Protein AF-A0AAP0IVG5-F1 (afdb_monomer)

Mean predicted aligned error: 14.86 Å

Organism: NCBI:txid152371

Solvent-accessible surface area (backbone atoms only — not comparable to full-atom values): 9331 Å² total; per-residue (Å²): 125,84,90,69,84,85,56,99,84,43,88,57,53,88,78,46,46,87,90,37,53,63,50,48,46,41,27,39,71,68,64,40,83,86,72,80,78,89,61,96,57,52,65,64,50,49,55,50,44,35,53,46,28,54,27,36,71,77,31,78,83,46,28,57,60,45,54,51,51,53,51,54,47,52,54,51,55,51,52,51,51,50,51,53,52,52,51,53,51,52,51,50,52,49,52,51,52,53,52,52,52,53,52,55,60,62,63,71,76,69,80,90,82,8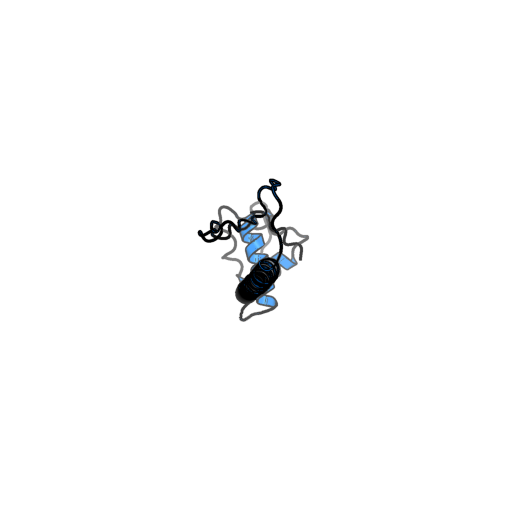3,87,82,93,80,86,84,89,76,84,79,79,73,80,74,88,76,66,87,72,75,83,76,75,75,95,74,80,83,81,88,125

InterPro domains:
  IPR004883 Lateral organ boundaries, LOB [PF03195] (1-86)
  IPR004883 Lateral organ boundaries, LOB [PS50891] (1-89)

Structure (mmCIF, N/CA/C/O backbone):
data_AF-A0AAP0IVG5-F1
#
_entry.id   AF-A0AAP0IVG5-F1
#
loop_
_atom_site.group_PDB
_atom_site.id
_atom_site.type_symbol
_atom_site.label_atom_id
_atom_site.label_alt_id
_atom_site.label_comp_id
_atom_site.label_asym_id
_atom_site.label_entity_id
_atom_site.label_seq_id
_atom_site.pdbx_PDB_ins_code
_atom_site.Cartn_x
_atom_site.Cartn_y
_atom_site.Cartn_z
_atom_site.occupancy
_atom_site.B_iso_or_equiv
_atom_site.auth_seq_id
_atom_site.auth_comp_id
_atom_site.auth_asym_id
_atom_site.auth_atom_id
_atom_site.pdbx_PDB_model_num
ATOM 1 N N . MET A 1 1 ? 10.876 -4.853 -22.517 1.00 62.94 1 MET A N 1
ATOM 2 C CA . MET A 1 1 ? 12.312 -4.906 -22.175 1.00 62.94 1 MET A CA 1
ATOM 3 C C . MET A 1 1 ? 13.074 -4.055 -23.176 1.00 62.94 1 MET A C 1
ATOM 5 O O . MET A 1 1 ? 12.873 -4.232 -24.377 1.00 62.94 1 MET A O 1
ATOM 9 N N . LEU A 1 2 ? 13.878 -3.104 -22.697 1.00 70.00 2 LEU A N 1
ATOM 10 C CA . LEU A 1 2 ? 14.688 -2.245 -23.561 1.00 70.00 2 LEU A CA 1
ATOM 11 C C . LEU A 1 2 ? 15.778 -3.084 -24.238 1.00 70.00 2 LEU A C 1
ATOM 13 O O . LEU A 1 2 ? 16.515 -3.794 -23.568 1.00 70.00 2 LEU A O 1
ATOM 17 N N . ARG A 1 3 ? 15.888 -2.994 -25.568 1.00 74.12 3 ARG A N 1
ATOM 18 C CA . ARG A 1 3 ? 16.942 -3.674 -26.347 1.00 74.12 3 ARG A CA 1
ATOM 19 C C . ARG A 1 3 ? 18.222 -2.836 -26.496 1.00 74.12 3 ARG A C 1
ATOM 21 O O . ARG A 1 3 ? 19.097 -3.199 -27.275 1.00 74.12 3 ARG A O 1
ATOM 28 N N . ARG A 1 4 ? 18.324 -1.700 -25.795 1.00 79.38 4 ARG A N 1
ATOM 29 C CA . ARG A 1 4 ? 19.508 -0.826 -25.824 1.00 79.38 4 ARG A CA 1
ATOM 30 C C . ARG A 1 4 ? 20.553 -1.308 -24.822 1.00 79.38 4 ARG A C 1
ATOM 32 O O . ARG A 1 4 ? 20.195 -1.787 -23.749 1.00 79.38 4 ARG A O 1
ATOM 39 N N . ARG A 1 5 ? 21.831 -1.153 -25.166 1.00 80.38 5 ARG A N 1
ATOM 40 C CA . ARG A 1 5 ? 22.937 -1.434 -24.245 1.00 80.38 5 ARG A CA 1
ATOM 41 C C . ARG A 1 5 ? 22.948 -0.389 -23.120 1.00 80.38 5 ARG A C 1
ATOM 43 O O . ARG A 1 5 ? 22.669 0.783 -23.370 1.00 80.38 5 ARG A O 1
ATOM 50 N N . CYS A 1 6 ? 23.229 -0.837 -21.900 1.00 82.25 6 CYS A N 1
ATOM 51 C CA . CYS A 1 6 ? 23.493 0.024 -20.752 1.00 82.25 6 CYS A CA 1
ATOM 52 C C . CYS A 1 6 ? 24.942 0.529 -20.859 1.00 82.25 6 CYS A C 1
ATOM 54 O O . CYS A 1 6 ? 25.849 -0.297 -20.957 1.00 82.25 6 CYS A O 1
ATOM 56 N N . ASN A 1 7 ? 25.140 1.846 -20.913 1.00 85.00 7 ASN A N 1
ATOM 57 C CA . ASN A 1 7 ? 26.462 2.482 -20.850 1.00 85.00 7 ASN A CA 1
ATOM 58 C C . ASN A 1 7 ? 26.690 3.021 -19.428 1.00 85.00 7 ASN A C 1
ATOM 60 O O . ASN A 1 7 ? 25.734 3.091 -18.655 1.00 85.00 7 ASN A O 1
ATOM 64 N N . ASP A 1 8 ? 27.910 3.460 -19.118 1.00 82.75 8 ASP A N 1
ATOM 65 C CA . ASP A 1 8 ? 28.279 3.950 -17.779 1.00 82.75 8 ASP A CA 1
ATOM 66 C C . ASP A 1 8 ? 27.392 5.119 -17.288 1.00 82.75 8 ASP A C 1
ATOM 68 O O . ASP A 1 8 ? 27.124 5.228 -16.096 1.00 82.75 8 ASP A O 1
ATOM 72 N N . ASP A 1 9 ? 26.819 5.911 -18.204 1.00 83.50 9 ASP A N 1
ATOM 73 C CA . ASP A 1 9 ? 25.909 7.034 -17.903 1.00 83.50 9 ASP A CA 1
ATOM 74 C C . ASP A 1 9 ? 24.414 6.643 -17.832 1.00 83.50 9 ASP A C 1
ATOM 76 O O . ASP A 1 9 ? 23.514 7.471 -18.018 1.00 83.50 9 ASP A O 1
ATOM 80 N N . CYS A 1 10 ? 24.089 5.362 -17.640 1.00 84.12 10 CYS A N 1
ATOM 81 C CA . CYS A 1 10 ? 22.697 4.919 -17.614 1.00 84.12 10 CYS A CA 1
ATOM 82 C C . CYS A 1 10 ? 21.954 5.408 -16.362 1.00 84.12 10 CYS A C 1
ATOM 84 O O . CYS A 1 10 ? 22.125 4.878 -15.268 1.00 84.12 10 CYS A O 1
ATOM 86 N N . LEU A 1 11 ? 21.015 6.336 -16.558 1.00 82.00 11 LEU A N 1
ATOM 87 C CA . LEU A 1 11 ? 20.201 6.933 -15.490 1.00 82.00 11 LEU A CA 1
ATOM 88 C C . LEU A 1 11 ? 19.323 5.934 -14.713 1.00 82.00 11 LEU A C 1
ATOM 90 O O . LEU A 1 11 ? 18.875 6.248 -13.617 1.00 82.00 11 LEU A O 1
ATOM 94 N N . LEU A 1 12 ? 19.059 4.754 -15.281 1.00 81.38 12 LEU A N 1
ATOM 95 C CA . LEU A 1 12 ? 18.237 3.709 -14.660 1.00 81.38 12 LEU A CA 1
ATOM 96 C C . LEU A 1 12 ? 19.062 2.668 -13.894 1.00 81.38 12 LEU A C 1
ATOM 98 O O . LEU A 1 12 ? 18.502 1.967 -13.057 1.00 81.38 12 LEU A O 1
ATOM 102 N N . ALA A 1 13 ? 20.361 2.540 -14.187 1.00 85.31 13 ALA A N 1
ATOM 103 C CA . ALA A 1 13 ? 21.199 1.472 -13.641 1.00 85.31 13 ALA A CA 1
ATOM 104 C C . ALA A 1 13 ? 21.296 1.476 -12.103 1.00 85.31 13 ALA A C 1
ATOM 106 O O . ALA A 1 13 ? 21.242 0.390 -11.531 1.00 85.31 13 ALA A O 1
ATOM 107 N N . PRO A 1 14 ? 21.361 2.636 -11.416 1.00 87.62 14 PRO A N 1
ATOM 108 C CA . PRO A 1 14 ? 21.384 2.656 -9.953 1.00 87.62 14 PRO A CA 1
ATOM 109 C C . PRO A 1 14 ? 20.094 2.152 -9.288 1.00 87.62 14 PRO A C 1
ATOM 111 O O . PRO A 1 14 ? 20.145 1.722 -8.144 1.00 87.62 14 PRO A O 1
ATOM 114 N N . TYR A 1 15 ? 18.951 2.206 -9.983 1.00 86.56 15 TYR A N 1
ATOM 115 C CA . TYR A 1 15 ? 17.628 1.928 -9.400 1.00 86.56 15 TYR A CA 1
ATOM 116 C C . TYR A 1 15 ? 17.026 0.585 -9.834 1.00 86.56 15 TYR A C 1
ATOM 118 O O . TYR A 1 15 ? 16.024 0.149 -9.279 1.00 86.56 15 TYR A O 1
ATOM 126 N N . PHE A 1 16 ? 17.612 -0.065 -10.842 1.00 86.94 16 PHE A N 1
ATOM 127 C CA . PHE A 1 16 ? 17.193 -1.378 -11.334 1.00 86.94 16 PHE A CA 1
ATOM 128 C C . PHE A 1 16 ? 18.414 -2.293 -11.456 1.00 86.94 16 PHE A C 1
ATOM 130 O O . PHE A 1 16 ? 18.933 -2.483 -12.565 1.00 86.94 16 PHE A O 1
ATOM 137 N N . PRO A 1 17 ? 18.903 -2.833 -10.328 1.00 85.94 1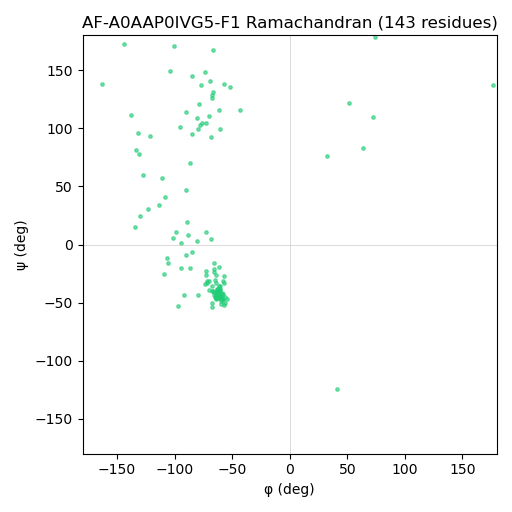7 PRO A N 1
ATOM 138 C CA . PRO A 1 17 ? 20.027 -3.756 -10.332 1.00 85.94 17 PRO A CA 1
ATOM 139 C C . PRO A 1 17 ? 19.654 -5.080 -11.023 1.00 85.94 17 PRO A C 1
ATOM 141 O O . PRO A 1 17 ? 18.485 -5.360 -11.311 1.00 85.94 17 PRO A O 1
ATOM 144 N N . LEU A 1 18 ? 20.655 -5.909 -11.328 1.00 83.50 18 LEU A N 1
ATOM 145 C CA . LEU A 1 18 ? 20.460 -7.161 -12.076 1.00 83.50 18 LEU A CA 1
ATOM 146 C C . LEU A 1 18 ? 19.630 -8.196 -11.301 1.00 83.50 18 LEU A C 1
ATOM 148 O O . LEU A 1 18 ? 19.035 -9.088 -11.901 1.00 83.50 18 LEU A O 1
ATOM 152 N N . GLU A 1 19 ? 19.565 -8.061 -9.985 1.00 87.00 19 GLU A N 1
ATOM 153 C CA . GLU A 1 19 ? 18.749 -8.869 -9.086 1.00 87.00 19 GLU A CA 1
ATOM 154 C C . GLU A 1 19 ? 17.252 -8.523 -9.209 1.00 87.00 19 GLU A C 1
ATOM 156 O O . GLU A 1 19 ? 16.396 -9.361 -8.941 1.00 87.00 19 GLU A O 1
ATOM 161 N N . GLU A 1 20 ? 16.922 -7.320 -9.694 1.00 83.88 20 GLU A N 1
ATOM 162 C CA . GLU A 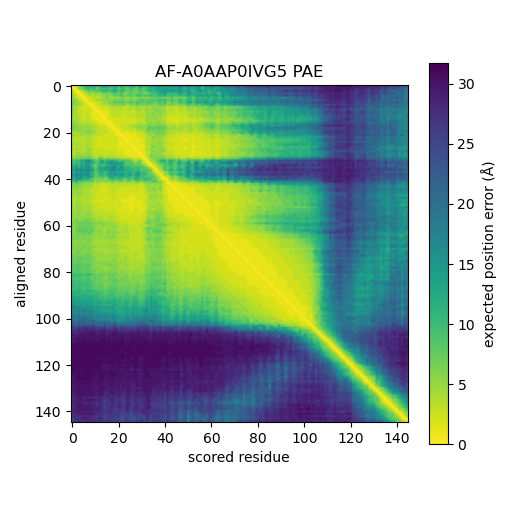1 20 ? 15.559 -6.779 -9.773 1.00 83.88 20 GLU A CA 1
ATOM 163 C C . GLU A 1 20 ? 15.055 -6.589 -11.216 1.00 83.88 20 GLU A C 1
ATOM 165 O O . GLU A 1 20 ? 14.270 -5.689 -11.537 1.00 83.88 20 GLU A O 1
ATOM 170 N N . VAL A 1 21 ? 15.470 -7.472 -12.127 1.00 86.88 21 VAL A N 1
ATOM 171 C CA . VAL A 1 21 ? 15.066 -7.421 -13.547 1.00 86.88 21 VAL A CA 1
ATOM 172 C C . VAL A 1 21 ? 13.541 -7.460 -13.713 1.00 86.88 21 VAL A C 1
ATOM 174 O O . VAL A 1 21 ? 12.993 -6.827 -14.624 1.00 86.88 21 VAL A O 1
ATOM 177 N N . GLU A 1 22 ? 12.838 -8.170 -12.828 1.00 89.31 22 GLU A N 1
ATOM 178 C CA . GLU A 1 22 ? 11.375 -8.228 -12.829 1.00 89.31 22 GLU A CA 1
ATOM 179 C C . GLU A 1 22 ? 10.739 -6.874 -12.500 1.00 89.31 22 GLU A C 1
ATOM 181 O O . GLU A 1 22 ? 9.817 -6.456 -13.205 1.00 89.31 22 GLU A O 1
ATOM 186 N N . SER A 1 23 ? 11.261 -6.151 -11.501 1.00 88.56 23 SER A N 1
ATOM 187 C CA . SER A 1 23 ? 10.810 -4.799 -11.139 1.00 88.56 23 SER A CA 1
ATOM 188 C C . SER A 1 23 ? 10.864 -3.876 -12.359 1.00 88.56 23 SER A C 1
ATOM 190 O O . SER A 1 23 ? 9.873 -3.224 -12.699 1.00 88.56 23 SER A O 1
ATOM 192 N N . PHE A 1 24 ? 11.978 -3.906 -13.099 1.00 88.69 24 PHE A N 1
ATOM 193 C CA . PHE A 1 24 ? 12.130 -3.125 -14.325 1.00 88.69 24 PHE A CA 1
ATOM 194 C C . PHE A 1 24 ? 11.137 -3.541 -15.418 1.00 88.69 24 PHE A C 1
ATOM 196 O O . PHE A 1 24 ? 10.524 -2.692 -16.072 1.00 88.69 24 PHE A O 1
ATOM 203 N N . ALA A 1 25 ? 10.960 -4.845 -15.642 1.00 89.38 25 ALA A N 1
ATOM 204 C CA . ALA A 1 25 ? 10.046 -5.351 -16.663 1.00 89.38 25 ALA A CA 1
ATOM 205 C C . ALA A 1 25 ? 8.591 -4.938 -16.390 1.00 89.38 25 ALA A C 1
ATOM 207 O O . ALA A 1 25 ? 7.872 -4.559 -17.320 1.00 89.38 25 ALA A O 1
ATOM 208 N N . ILE A 1 26 ? 8.182 -4.982 -15.122 1.00 89.88 26 ILE A N 1
ATOM 209 C CA . ILE A 1 26 ? 6.848 -4.610 -14.652 1.00 89.88 26 ILE A CA 1
ATOM 210 C C . ILE A 1 26 ? 6.619 -3.103 -14.817 1.00 89.88 26 ILE A C 1
ATOM 212 O O . ILE A 1 26 ? 5.645 -2.707 -15.463 1.00 89.88 26 ILE A O 1
ATOM 216 N N . VAL A 1 27 ? 7.546 -2.266 -14.341 1.00 90.25 27 VAL A N 1
ATOM 217 C CA . VAL A 1 27 ? 7.470 -0.804 -14.506 1.00 90.25 27 VAL A CA 1
ATOM 218 C C . VAL A 1 27 ? 7.433 -0.426 -15.983 1.00 90.25 27 VAL A C 1
ATOM 220 O O . VAL A 1 27 ? 6.553 0.316 -16.413 1.00 90.25 27 VAL A O 1
ATOM 223 N N . HIS A 1 28 ? 8.312 -1.006 -16.801 1.00 88.88 28 HIS A N 1
ATOM 224 C CA . HIS A 1 28 ? 8.334 -0.758 -18.240 1.00 88.88 28 HIS A CA 1
ATOM 225 C C . HIS A 1 28 ? 7.024 -1.173 -18.925 1.00 88.88 28 HIS A C 1
ATOM 227 O O . HIS A 1 28 ? 6.612 -0.542 -19.898 1.00 88.88 28 HIS A O 1
ATOM 233 N N . LYS A 1 29 ? 6.379 -2.258 -18.483 1.00 88.00 29 LYS A N 1
ATOM 234 C CA . LYS A 1 29 ? 5.104 -2.717 -19.053 1.00 88.00 29 LYS A CA 1
ATOM 235 C C . LYS A 1 29 ? 3.961 -1.745 -18.752 1.00 88.00 29 LYS A C 1
ATOM 237 O O . LYS A 1 29 ? 3.089 -1.580 -19.598 1.00 88.00 29 LYS A O 1
ATOM 242 N N . VAL A 1 30 ? 3.965 -1.132 -17.571 1.00 88.50 30 VAL A N 1
ATOM 243 C CA . VAL A 1 30 ? 2.871 -0.282 -17.082 1.00 88.50 30 VAL A CA 1
ATOM 244 C C . VAL A 1 30 ? 3.061 1.196 -17.440 1.00 88.50 30 VAL A C 1
ATOM 246 O O . VAL A 1 30 ? 2.103 1.835 -17.868 1.00 88.50 30 VAL A O 1
ATOM 249 N N . TYR A 1 31 ? 4.273 1.733 -17.283 1.00 85.56 31 TYR A N 1
ATOM 250 C CA . TYR A 1 31 ? 4.584 3.160 -17.462 1.00 85.56 31 TYR A CA 1
ATOM 251 C C . TYR A 1 31 ? 5.355 3.466 -18.753 1.00 85.56 31 TYR A C 1
ATOM 253 O O . TYR A 1 31 ? 5.423 4.618 -19.177 1.00 85.56 31 TYR A O 1
ATOM 261 N N . GLY A 1 32 ? 5.938 2.453 -19.400 1.00 81.06 32 GLY A N 1
ATOM 262 C CA . GLY A 1 32 ? 6.862 2.655 -20.516 1.00 81.06 32 GLY A CA 1
ATOM 263 C C . GLY A 1 32 ? 8.242 3.158 -20.070 1.00 81.06 32 GLY A C 1
ATOM 264 O O . GLY A 1 32 ? 8.514 3.344 -18.889 1.00 81.06 32 GLY A O 1
ATOM 265 N N . ALA A 1 33 ? 9.154 3.341 -21.030 1.00 66.81 33 ALA A N 1
ATOM 266 C CA . ALA A 1 33 ? 10.555 3.677 -20.750 1.00 66.81 33 ALA A CA 1
ATOM 267 C C . ALA A 1 33 ? 10.839 5.183 -20.581 1.00 66.81 33 ALA A C 1
ATOM 269 O O . ALA A 1 33 ? 11.874 5.536 -20.021 1.00 66.81 33 ALA A O 1
ATOM 270 N N . SER A 1 34 ? 9.964 6.061 -21.085 1.00 62.34 34 SER A N 1
ATOM 271 C CA . SER A 1 34 ? 10.219 7.511 -21.162 1.00 62.34 34 SER A CA 1
ATOM 272 C C . SER A 1 34 ? 9.757 8.305 -19.936 1.00 62.34 34 SER A C 1
ATOM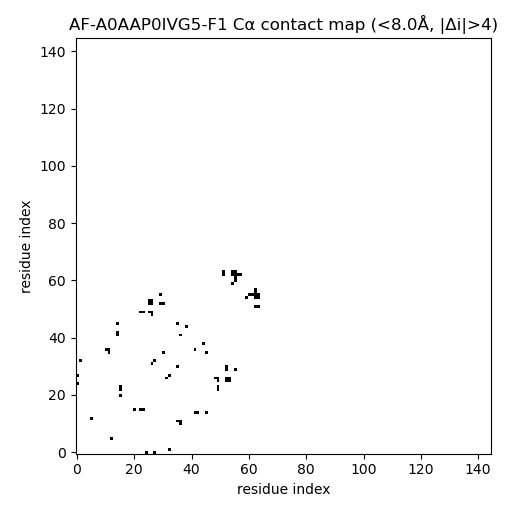 274 O O . SER A 1 34 ? 10.113 9.470 -19.823 1.00 62.34 34 SER A O 1
ATOM 276 N N . ASN A 1 35 ? 9.014 7.690 -19.011 1.00 62.56 35 ASN A N 1
ATOM 277 C CA . ASN A 1 35 ? 8.429 8.384 -17.854 1.00 62.56 35 ASN A CA 1
ATOM 278 C C . ASN A 1 35 ? 9.206 8.177 -16.541 1.00 62.56 35 ASN A C 1
ATOM 280 O O . ASN A 1 35 ? 8.740 8.600 -15.494 1.00 62.56 35 ASN A O 1
ATOM 284 N N . VAL A 1 36 ? 10.363 7.507 -16.567 1.00 62.19 36 VAL A N 1
ATOM 285 C CA . VAL A 1 36 ? 11.024 6.994 -15.347 1.00 62.19 36 VAL A CA 1
ATOM 286 C C . VAL A 1 36 ? 12.087 7.961 -14.767 1.00 62.19 36 VAL A C 1
ATOM 288 O O . VAL A 1 36 ? 12.760 7.598 -13.814 1.00 62.19 36 VAL A O 1
ATOM 291 N N . VAL A 1 37 ? 12.338 9.160 -15.335 1.00 61.25 37 VAL A N 1
ATOM 292 C CA . VAL A 1 37 ? 13.689 9.782 -15.204 1.00 61.25 37 VAL A CA 1
ATOM 293 C C . VAL A 1 37 ? 13.783 11.281 -14.826 1.00 61.25 37 VAL A C 1
ATOM 295 O O . VAL A 1 37 ? 14.869 11.851 -14.903 1.00 61.25 37 VAL A O 1
ATOM 298 N N . GLU A 1 38 ? 12.734 11.942 -14.333 1.00 59.78 38 GLU A N 1
ATOM 299 C CA . GLU A 1 38 ? 12.786 13.401 -14.043 1.00 59.78 38 GLU A CA 1
ATOM 300 C C . GLU A 1 38 ? 12.439 13.782 -12.584 1.00 59.78 38 GLU A C 1
ATOM 302 O O . GLU A 1 38 ? 11.938 14.872 -12.337 1.00 59.78 38 GLU A O 1
ATOM 307 N N . GLU A 1 39 ? 12.723 12.930 -11.591 1.00 63.88 39 GLU A N 1
ATOM 308 C CA . GLU A 1 39 ? 12.469 13.259 -10.171 1.00 63.88 39 GLU A CA 1
ATOM 309 C C . GLU A 1 39 ? 13.764 13.620 -9.416 1.00 63.88 39 GLU A C 1
ATOM 311 O O . GLU A 1 39 ? 14.836 13.094 -9.725 1.00 63.88 39 GLU A O 1
ATOM 316 N N . ARG A 1 40 ? 13.678 14.500 -8.406 1.00 67.19 40 ARG A N 1
ATOM 317 C CA . ARG A 1 40 ? 14.779 14.765 -7.452 1.00 67.19 40 ARG A CA 1
ATOM 318 C C . ARG A 1 40 ? 14.977 13.613 -6.458 1.00 67.19 40 ARG A C 1
ATOM 320 O O . ARG A 1 40 ? 16.098 13.392 -6.013 1.00 67.19 40 ARG A O 1
ATOM 327 N N . GLU A 1 41 ? 13.921 12.845 -6.198 1.00 69.62 41 GLU A N 1
ATOM 328 C CA . GLU A 1 41 ? 13.875 11.702 -5.274 1.00 69.62 41 GLU A CA 1
ATOM 329 C C . GLU A 1 41 ? 13.706 10.394 -6.058 1.00 69.62 41 GLU A C 1
ATOM 331 O O . GLU A 1 41 ? 12.746 9.642 -5.908 1.00 69.62 41 GLU A O 1
ATOM 336 N N . ARG A 1 42 ? 14.645 10.142 -6.977 1.00 81.12 42 ARG A N 1
ATOM 337 C CA . ARG A 1 42 ? 14.546 9.037 -7.947 1.00 81.12 42 ARG A CA 1
ATOM 338 C C . ARG A 1 42 ? 14.407 7.658 -7.304 1.00 81.12 42 ARG A C 1
ATOM 340 O O . ARG A 1 42 ? 13.780 6.792 -7.900 1.00 81.12 42 ARG A O 1
ATOM 347 N N . GLU A 1 43 ? 14.987 7.444 -6.125 1.00 84.31 43 GLU A N 1
ATOM 348 C CA . GLU A 1 43 ? 14.923 6.148 -5.447 1.00 84.31 43 GLU A CA 1
ATOM 349 C C . GLU A 1 43 ? 13.498 5.825 -4.980 1.00 84.31 43 GLU A C 1
ATOM 351 O O . GLU A 1 43 ? 12.940 4.796 -5.364 1.00 84.31 43 GLU A O 1
ATOM 356 N N . ASP A 1 44 ? 12.876 6.727 -4.223 1.00 85.19 44 ASP A N 1
ATOM 357 C CA . ASP A 1 44 ? 11.528 6.512 -3.690 1.00 85.19 44 ASP A CA 1
ATOM 358 C C . ASP A 1 44 ? 10.460 6.590 -4.782 1.00 85.19 44 ASP A C 1
ATOM 360 O O . ASP A 1 44 ? 9.482 5.835 -4.758 1.00 85.19 44 ASP A O 1
ATOM 364 N N . ALA A 1 45 ? 10.694 7.410 -5.812 1.00 87.44 45 ALA A N 1
ATOM 365 C CA . ALA A 1 45 ? 9.883 7.405 -7.021 1.00 87.44 45 ALA A CA 1
ATOM 366 C C . ALA A 1 45 ? 9.911 6.027 -7.702 1.00 87.44 45 ALA A C 1
ATOM 368 O O . ALA A 1 45 ? 8.855 5.469 -8.002 1.00 87.44 45 ALA A O 1
ATOM 369 N N . VAL A 1 46 ? 11.092 5.424 -7.895 1.00 87.62 46 VAL A N 1
ATOM 370 C CA . VAL A 1 46 ? 11.198 4.088 -8.502 1.00 87.62 46 VAL A CA 1
ATOM 371 C C . VAL A 1 46 ? 10.525 3.027 -7.631 1.00 87.62 46 VAL A C 1
ATOM 373 O O . VAL A 1 46 ? 9.751 2.230 -8.166 1.00 87.62 46 VAL A O 1
ATOM 376 N N . LYS A 1 47 ? 10.730 3.037 -6.307 1.00 89.19 47 LYS A N 1
ATOM 377 C CA . LYS A 1 47 ? 10.040 2.114 -5.384 1.00 89.19 47 LYS A CA 1
ATOM 378 C C . LYS A 1 47 ? 8.516 2.229 -5.510 1.00 89.19 47 LYS A C 1
ATOM 380 O O . LYS A 1 47 ? 7.828 1.215 -5.655 1.00 89.19 47 LYS A O 1
ATOM 385 N N . SER A 1 48 ? 7.997 3.455 -5.548 1.00 91.00 48 SER A N 1
ATOM 386 C CA . SER A 1 48 ? 6.565 3.734 -5.713 1.00 91.00 48 SER A CA 1
ATOM 387 C C . SER A 1 48 ? 6.040 3.248 -7.067 1.00 91.00 48 SER A C 1
ATOM 389 O O . SER A 1 48 ? 5.028 2.549 -7.130 1.00 91.00 48 SER A O 1
ATOM 391 N N . MET A 1 49 ? 6.767 3.512 -8.157 1.00 90.50 49 MET A N 1
ATOM 392 C CA . MET A 1 49 ? 6.411 3.027 -9.495 1.00 90.50 49 MET A CA 1
ATOM 393 C C . MET A 1 49 ? 6.380 1.497 -9.565 1.00 90.50 49 MET A C 1
ATOM 395 O O . MET A 1 49 ? 5.499 0.927 -10.213 1.00 90.50 49 MET A O 1
ATOM 399 N N . VAL A 1 50 ? 7.321 0.812 -8.909 1.00 91.38 50 VAL A N 1
ATOM 400 C CA . VAL A 1 50 ? 7.340 -0.656 -8.832 1.00 91.38 50 VAL A CA 1
ATOM 401 C C . VAL A 1 50 ? 6.116 -1.166 -8.073 1.00 91.38 50 VAL A C 1
ATOM 403 O O . VAL A 1 50 ? 5.431 -2.070 -8.564 1.00 91.38 50 VAL A O 1
ATOM 406 N N . TYR A 1 51 ? 5.807 -0.577 -6.915 1.00 93.12 51 TYR A N 1
ATOM 407 C CA . TYR A 1 51 ? 4.625 -0.925 -6.125 1.00 93.12 51 TYR A CA 1
ATOM 408 C C . TYR A 1 51 ? 3.332 -0.765 -6.938 1.00 93.12 51 TYR A C 1
ATOM 410 O O . TYR A 1 51 ? 2.546 -1.713 -7.064 1.00 93.12 51 TYR A O 1
ATOM 418 N N . GLU A 1 52 ? 3.133 0.397 -7.561 1.00 92.50 52 GLU A N 1
ATOM 419 C CA . GLU A 1 52 ? 1.936 0.689 -8.349 1.00 92.50 52 GLU A CA 1
ATOM 420 C C . GLU A 1 52 ? 1.829 -0.191 -9.601 1.00 92.50 52 GLU A C 1
ATOM 422 O O . GLU A 1 52 ? 0.747 -0.700 -9.915 1.00 92.50 52 GLU A O 1
ATOM 427 N N . ALA A 1 53 ? 2.943 -0.433 -10.302 1.00 92.75 53 ALA A N 1
ATOM 428 C CA . ALA A 1 53 ? 2.959 -1.307 -11.470 1.00 92.75 53 ALA A CA 1
ATOM 429 C C . ALA A 1 53 ? 2.593 -2.750 -11.102 1.00 92.75 53 ALA A C 1
ATOM 431 O O . ALA A 1 53 ? 1.801 -3.381 -11.806 1.00 92.75 53 ALA A O 1
ATOM 432 N N . ARG A 1 54 ? 3.111 -3.269 -9.980 1.00 92.88 54 ARG A N 1
ATOM 433 C CA . ARG A 1 54 ? 2.704 -4.578 -9.443 1.00 92.88 54 ARG A CA 1
ATOM 434 C C . ARG A 1 54 ? 1.213 -4.588 -9.099 1.00 92.88 54 ARG A C 1
ATOM 436 O O . ARG A 1 54 ? 0.524 -5.552 -9.430 1.00 92.88 54 ARG A O 1
ATOM 443 N N . GLY A 1 55 ? 0.705 -3.510 -8.500 1.00 91.81 55 GLY A N 1
ATOM 444 C CA . GLY A 1 55 ? -0.721 -3.317 -8.231 1.00 91.81 55 GLY A CA 1
ATOM 445 C C . GLY A 1 55 ? -1.578 -3.420 -9.495 1.00 91.81 55 GLY A C 1
ATOM 446 O O . GLY A 1 55 ? -2.512 -4.217 -9.529 1.00 91.81 55 GLY A O 1
ATOM 447 N N . ARG A 1 56 ? -1.210 -2.704 -10.564 1.00 93.44 56 ARG A N 1
ATOM 448 C CA . ARG A 1 56 ? -1.918 -2.725 -11.859 1.00 93.44 56 ARG A CA 1
ATOM 449 C C . ARG A 1 56 ? -1.884 -4.078 -12.568 1.00 93.44 56 ARG A C 1
ATOM 451 O O . ARG A 1 56 ? -2.777 -4.372 -13.354 1.00 93.44 56 ARG A O 1
ATOM 458 N N . LEU A 1 57 ? -0.868 -4.907 -12.322 1.00 90.62 57 LEU A N 1
ATOM 459 C CA . LEU A 1 57 ? -0.838 -6.270 -12.862 1.00 90.62 57 LEU A CA 1
ATOM 460 C C . LEU A 1 57 ? -1.817 -7.205 -12.152 1.00 90.62 57 LEU A C 1
ATOM 462 O O . LEU A 1 57 ? -2.357 -8.099 -12.801 1.00 90.62 57 LEU A O 1
ATOM 466 N N . ARG A 1 58 ? -2.029 -7.013 -10.845 1.00 91.44 58 ARG A N 1
ATOM 467 C CA . ARG A 1 58 ? -2.982 -7.807 -10.056 1.00 91.44 58 ARG A CA 1
ATOM 468 C C . ARG A 1 58 ? -4.419 -7.336 -10.252 1.00 91.44 58 ARG A C 1
ATOM 470 O O . ARG A 1 58 ? -5.305 -8.164 -10.423 1.00 91.44 58 ARG A O 1
ATOM 477 N N . ASP A 1 59 ? -4.629 -6.024 -10.253 1.00 88.06 59 ASP A N 1
ATOM 478 C CA . ASP A 1 59 ? -5.923 -5.389 -10.487 1.00 88.06 59 ASP A CA 1
ATOM 479 C C . ASP A 1 59 ? -5.764 -4.270 -11.530 1.00 88.06 59 ASP A C 1
ATOM 481 O O . ASP A 1 59 ? -5.385 -3.146 -11.185 1.00 88.06 59 ASP A O 1
ATOM 485 N N . PRO A 1 60 ? -6.050 -4.559 -12.813 1.00 90.44 60 PRO A N 1
ATOM 486 C CA . PRO A 1 60 ? -5.941 -3.578 -13.891 1.00 90.44 60 PRO A CA 1
ATOM 487 C C . PRO A 1 60 ? -6.923 -2.408 -13.786 1.00 90.44 60 PRO A C 1
ATOM 489 O O . PRO A 1 60 ? -6.742 -1.417 -14.493 1.00 90.44 60 PRO A O 1
ATOM 492 N N . VAL A 1 61 ? -7.972 -2.533 -12.969 1.00 92.19 61 VAL A N 1
ATOM 493 C CA . VAL A 1 61 ? -9.042 -1.537 -12.867 1.00 92.19 61 VAL A CA 1
ATOM 494 C C . VAL A 1 61 ? -8.788 -0.606 -11.690 1.00 92.19 61 VAL A C 1
ATOM 496 O O . VAL A 1 61 ? -8.764 0.608 -11.883 1.00 92.19 61 VAL A O 1
ATOM 499 N N . HIS A 1 62 ? -8.562 -1.148 -10.490 1.00 88.75 62 HIS A N 1
ATOM 500 C CA . HIS A 1 62 ? -8.458 -0.332 -9.275 1.00 88.75 62 HIS A CA 1
ATOM 501 C C . HIS A 1 62 ? -7.041 -0.244 -8.709 1.00 88.75 62 HIS A C 1
ATOM 503 O O . HIS A 1 62 ? -6.731 0.755 -8.068 1.00 88.75 62 HIS A O 1
ATOM 509 N N . ALA A 1 63 ? -6.161 -1.221 -8.956 1.00 92.81 63 ALA A N 1
ATOM 510 C CA . ALA A 1 63 ? -4.760 -1.211 -8.520 1.00 92.81 63 ALA A CA 1
ATOM 511 C C . ALA A 1 63 ? -4.563 -0.669 -7.079 1.00 92.81 63 ALA A C 1
ATOM 513 O O . ALA A 1 63 ? -5.181 -1.155 -6.131 1.00 92.81 63 ALA A O 1
ATOM 514 N N . SER A 1 64 ? -3.718 0.353 -6.903 1.00 89.25 64 SER A N 1
ATOM 515 C CA . SER A 1 64 ? -3.485 1.025 -5.618 1.00 89.25 64 SER A CA 1
ATOM 516 C C . SER A 1 64 ? -4.719 1.759 -5.082 1.00 89.25 64 SER A C 1
ATOM 518 O O . SER A 1 64 ? -4.915 1.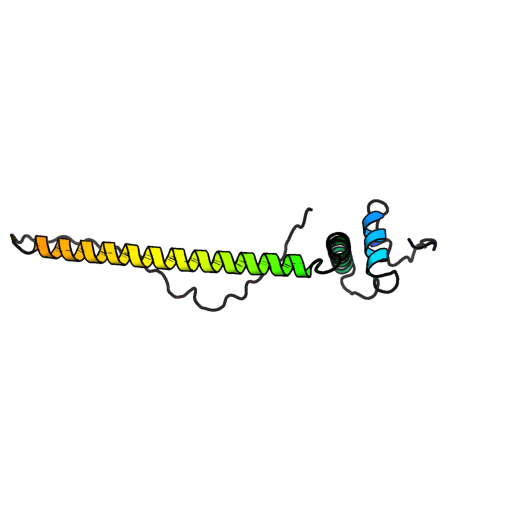790 -3.870 1.00 89.25 64 SER A O 1
ATOM 520 N N . ALA A 1 65 ? -5.602 2.279 -5.941 1.00 91.56 65 ALA A N 1
ATOM 521 C CA . ALA A 1 65 ? -6.844 2.922 -5.505 1.00 91.56 65 ALA A CA 1
ATOM 522 C C . ALA A 1 65 ? -7.791 1.933 -4.802 1.00 91.56 65 ALA A C 1
ATOM 524 O O . ALA A 1 65 ? -8.469 2.307 -3.848 1.00 91.56 65 ALA A O 1
ATOM 525 N N . GLY A 1 66 ? -7.791 0.659 -5.214 1.00 89.69 66 GLY A N 1
ATOM 526 C CA . GLY A 1 66 ? -8.526 -0.404 -4.523 1.00 89.69 66 GLY A CA 1
ATOM 527 C C . GLY A 1 66 ? -8.004 -0.642 -3.103 1.00 89.69 66 GLY A C 1
ATOM 528 O O . GLY A 1 66 ? -8.791 -0.748 -2.164 1.00 89.69 66 GLY A O 1
ATOM 529 N N . VAL A 1 67 ? -6.678 -0.655 -2.925 1.00 90.56 67 VAL A N 1
ATOM 530 C CA . VAL A 1 67 ? -6.040 -0.779 -1.601 1.00 90.56 67 VAL A CA 1
ATOM 531 C C . VAL A 1 67 ? -6.395 0.415 -0.714 1.00 90.56 67 VAL A C 1
ATOM 533 O O . VAL A 1 67 ? -6.811 0.221 0.427 1.00 90.56 67 VAL A O 1
ATOM 536 N N . VAL A 1 68 ? -6.302 1.636 -1.250 1.00 91.94 68 VAL A N 1
ATOM 537 C CA . VAL A 1 68 ? -6.686 2.864 -0.535 1.00 91.94 68 VAL A CA 1
ATOM 538 C C . VAL A 1 68 ? -8.147 2.800 -0.094 1.00 91.94 68 VAL A C 1
ATOM 540 O O . VAL A 1 68 ? -8.437 3.038 1.075 1.00 91.94 68 VAL A O 1
ATOM 543 N N . PHE A 1 69 ? -9.056 2.413 -0.991 1.00 93.25 69 PHE A N 1
ATOM 544 C CA . PHE A 1 69 ? -10.475 2.272 -0.672 1.00 93.25 69 PHE A CA 1
ATOM 545 C C . PHE A 1 69 ? -10.722 1.252 0.449 1.00 93.25 69 PHE A C 1
ATOM 547 O O . PHE A 1 69 ? -11.467 1.529 1.388 1.00 93.25 69 PHE A O 1
ATOM 554 N N . HIS A 1 70 ? -10.075 0.085 0.388 1.00 91.75 70 HIS A N 1
ATOM 555 C CA . HIS A 1 70 ? -10.194 -0.935 1.431 1.00 91.75 70 HIS A CA 1
ATOM 556 C C . HIS A 1 70 ? -9.701 -0.439 2.791 1.00 91.75 70 HIS A C 1
ATOM 558 O O . HIS A 1 70 ? -10.370 -0.659 3.799 1.00 91.75 70 HIS A O 1
ATOM 564 N N . LEU A 1 71 ? -8.562 0.255 2.824 1.00 95.75 71 LEU A N 1
ATOM 565 C CA . LEU A 1 71 ? -8.025 0.827 4.057 1.00 95.75 71 LEU A CA 1
ATOM 566 C C . LEU A 1 71 ? -8.950 1.905 4.626 1.00 95.75 71 LEU A C 1
ATOM 568 O O . LEU A 1 71 ? -9.248 1.882 5.816 1.00 95.75 71 LEU A O 1
ATOM 572 N N . GLN A 1 72 ? -9.465 2.799 3.782 1.00 94.62 72 GLN A N 1
ATOM 573 C CA . GLN A 1 72 ? -10.438 3.814 4.194 1.00 94.62 72 GLN A CA 1
ATOM 574 C C . GLN A 1 72 ? -11.702 3.182 4.780 1.00 94.62 72 GLN A C 1
ATOM 576 O O . GLN A 1 72 ? -12.189 3.629 5.817 1.00 94.62 72 GLN A O 1
ATOM 581 N N . LYS A 1 73 ? -12.200 2.104 4.165 1.00 93.44 73 LYS A N 1
ATOM 582 C CA . LYS A 1 73 ? -13.334 1.351 4.699 1.00 93.44 73 LYS A CA 1
ATOM 583 C C . LYS A 1 73 ? -13.021 0.732 6.062 1.00 93.44 73 LYS A C 1
ATOM 585 O O . LYS A 1 73 ? -13.816 0.884 6.977 1.00 93.44 73 LYS A O 1
ATOM 590 N N . HIS A 1 74 ? -11.863 0.093 6.227 1.00 96.25 74 HIS A N 1
ATOM 591 C CA . HIS A 1 74 ? -11.479 -0.482 7.520 1.00 96.25 74 HIS A CA 1
ATOM 592 C C . HIS A 1 74 ? -11.354 0.574 8.619 1.00 96.25 74 HIS A C 1
ATOM 594 O O . HIS A 1 74 ? -11.775 0.329 9.745 1.00 96.25 74 HIS A O 1
ATOM 600 N N . VAL A 1 75 ? -10.810 1.752 8.301 1.00 97.31 75 VAL A N 1
ATOM 601 C CA . VAL A 1 75 ? -10.783 2.878 9.244 1.00 97.31 75 VAL A CA 1
ATOM 602 C C . VAL A 1 75 ? -12.206 3.266 9.643 1.00 97.31 75 VAL A C 1
ATOM 604 O O . VAL A 1 75 ? -12.479 3.408 10.831 1.00 97.31 75 VAL A O 1
ATOM 607 N N . GLN A 1 76 ? -13.125 3.377 8.681 1.00 93.19 76 GLN A N 1
ATOM 608 C CA . GLN A 1 76 ? -14.518 3.720 8.962 1.00 93.19 76 GLN A CA 1
ATOM 609 C C . GLN A 1 76 ? -15.224 2.669 9.832 1.00 93.19 76 GLN A C 1
ATOM 611 O O . GLN A 1 76 ? -15.877 3.034 10.808 1.00 93.19 76 GLN A O 1
ATOM 616 N N . ASP A 1 77 ? -15.055 1.383 9.518 1.00 94.69 77 ASP A N 1
ATOM 617 C CA . ASP A 1 77 ? -15.650 0.275 10.274 1.00 94.69 77 ASP A CA 1
ATOM 618 C C . ASP A 1 77 ? -15.122 0.248 11.725 1.00 94.69 77 ASP A C 1
ATOM 620 O O . ASP A 1 77 ? -15.865 -0.024 12.669 1.00 94.69 77 ASP A O 1
ATOM 624 N N . LEU A 1 78 ? -13.832 0.548 11.924 1.00 97.31 78 LEU A N 1
ATOM 625 C CA . LEU A 1 78 ? -13.223 0.632 13.255 1.00 97.31 78 LEU A CA 1
ATOM 626 C C . LEU A 1 78 ? -13.715 1.846 14.047 1.00 97.31 78 LEU A C 1
ATOM 628 O O . LEU A 1 78 ? -13.943 1.732 15.253 1.00 97.31 78 LEU A O 1
ATOM 632 N N . LEU A 1 79 ? -13.901 2.993 13.390 1.00 96.19 79 LEU A N 1
ATOM 633 C CA . LEU A 1 79 ? -14.479 4.176 14.027 1.00 96.19 79 LEU A CA 1
ATOM 634 C C . LEU A 1 79 ? -15.920 3.910 14.482 1.00 96.19 79 LEU A C 1
ATOM 636 O O . LEU A 1 79 ? -16.258 4.225 15.620 1.00 96.19 79 LEU A O 1
ATOM 640 N N . GLU A 1 80 ? -16.735 3.251 13.656 1.00 94.00 80 GLU A N 1
ATOM 641 C CA . GLU A 1 80 ? -18.101 2.861 14.028 1.00 94.00 80 GLU A CA 1
ATOM 642 C C . GLU A 1 80 ? -18.112 1.918 15.243 1.00 94.00 80 GLU A C 1
ATOM 644 O O . GLU A 1 80 ? -18.859 2.126 16.201 1.00 94.00 80 GLU A O 1
ATOM 649 N N . GLN A 1 81 ? -1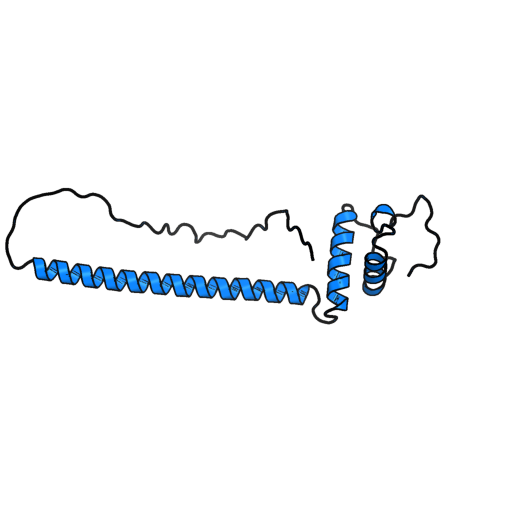7.234 0.910 15.266 1.00 97.06 81 GLN A N 1
ATOM 650 C CA . GLN A 1 81 ? -17.110 0.002 16.414 1.00 97.06 81 GLN A CA 1
ATOM 651 C C . GLN A 1 81 ? -16.706 0.728 17.701 1.00 97.06 81 GLN A C 1
ATOM 653 O O . GLN A 1 81 ? -17.194 0.390 18.787 1.00 97.06 81 GLN A O 1
ATOM 658 N N . LEU A 1 82 ? -15.831 1.729 17.596 1.00 97.31 82 LEU A N 1
ATOM 659 C CA . LEU A 1 82 ? -15.426 2.552 18.729 1.00 97.31 82 LEU A CA 1
ATOM 660 C C . LEU A 1 82 ? -16.611 3.357 19.269 1.00 97.31 82 LEU A C 1
ATOM 662 O O . LEU A 1 82 ? -16.832 3.374 20.483 1.00 97.31 82 LEU A O 1
ATOM 666 N N . GLU A 1 83 ? -17.396 3.980 18.391 1.00 94.62 83 GLU A N 1
ATOM 667 C CA . GLU A 1 83 ? -18.592 4.736 18.772 1.00 94.62 83 GLU A CA 1
ATOM 668 C C . GLU A 1 83 ? -19.633 3.847 19.461 1.00 94.62 83 GLU A C 1
ATOM 670 O O . GLU A 1 83 ? -20.118 4.189 20.544 1.00 94.62 83 GLU A O 1
ATOM 675 N N . LEU A 1 84 ? -19.912 2.667 18.897 1.00 96.75 84 LEU A N 1
ATOM 676 C CA . LEU A 1 84 ? -20.827 1.684 19.486 1.00 96.75 84 LEU A CA 1
ATOM 677 C C . LEU A 1 84 ? -20.363 1.230 20.874 1.00 96.75 84 LEU A C 1
ATOM 679 O O . LEU A 1 84 ? -21.149 1.195 21.824 1.00 96.75 84 LEU A O 1
ATOM 683 N N . THR A 1 85 ? -19.073 0.924 21.014 1.00 94.75 85 THR A N 1
ATOM 684 C CA . THR A 1 85 ? -18.489 0.507 22.295 1.00 94.75 85 THR A CA 1
ATOM 685 C C . THR A 1 85 ? -18.585 1.630 23.327 1.00 94.75 85 THR A C 1
ATOM 687 O O . THR A 1 85 ? -18.969 1.394 24.474 1.00 94.75 85 THR A O 1
ATOM 690 N N . ARG A 1 86 ? -18.302 2.876 22.926 1.00 94.19 86 ARG A N 1
ATOM 691 C CA . ARG A 1 86 ? -18.407 4.049 23.805 1.00 94.19 86 ARG A CA 1
ATOM 692 C C . ARG A 1 86 ? -19.843 4.272 24.275 1.00 94.19 86 ARG A C 1
ATOM 694 O O . ARG A 1 86 ? -20.054 4.513 25.463 1.00 94.19 86 ARG A O 1
ATOM 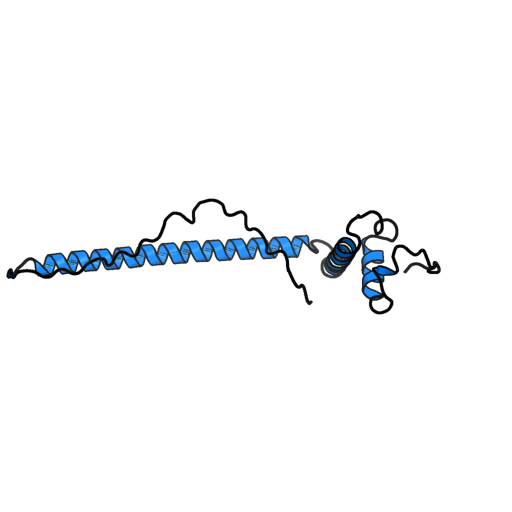701 N N . ALA A 1 87 ? -20.823 4.149 23.382 1.00 94.50 87 ALA A N 1
ATOM 702 C CA . ALA A 1 87 ? -22.236 4.250 23.735 1.00 94.50 87 ALA A CA 1
ATOM 703 C C . ALA A 1 87 ? -22.653 3.165 24.743 1.00 94.50 87 ALA A C 1
ATOM 705 O O . ALA A 1 87 ? -23.282 3.479 25.753 1.00 94.50 87 ALA A O 1
ATOM 706 N N . SER A 1 88 ? -22.223 1.916 24.532 1.00 96.88 88 SER A N 1
ATOM 707 C CA . SER A 1 88 ? -22.498 0.800 25.450 1.00 96.88 88 SER A CA 1
ATOM 708 C C . SER A 1 88 ? -21.900 1.015 26.851 1.00 96.88 88 SER A C 1
ATOM 710 O O . SER A 1 88 ? -22.544 0.720 27.863 1.00 96.88 88 SER A O 1
ATOM 712 N N . ILE A 1 89 ? -20.695 1.593 26.935 1.00 95.56 89 ILE A N 1
ATOM 713 C CA . ILE A 1 89 ? -20.070 1.967 28.214 1.00 95.56 89 ILE A CA 1
ATOM 714 C C . ILE A 1 89 ? -20.892 3.048 28.926 1.00 95.56 89 ILE A C 1
ATOM 716 O O . ILE A 1 89 ? -21.148 2.934 30.125 1.00 95.56 89 ILE A O 1
ATOM 720 N N . LEU A 1 90 ? -21.316 4.093 28.209 1.00 95.44 90 LEU A N 1
ATOM 721 C CA . LEU A 1 90 ? -22.124 5.172 28.786 1.00 95.44 90 LEU A CA 1
ATOM 722 C C . LEU A 1 90 ? -23.472 4.659 29.302 1.00 95.44 90 LEU A C 1
ATOM 724 O O . LEU A 1 90 ? -23.882 5.028 30.402 1.00 95.44 90 LEU A O 1
ATOM 728 N N . GLU A 1 91 ? -24.124 3.774 28.548 1.00 96.06 91 GLU A N 1
ATOM 729 C CA . GLU A 1 91 ? -25.357 3.113 28.972 1.00 96.06 91 GLU A CA 1
ATOM 730 C C . GLU A 1 91 ? -25.145 2.303 30.258 1.00 96.06 91 GLU A C 1
ATOM 732 O O . GLU A 1 91 ? -25.862 2.502 31.242 1.00 96.06 91 GLU A O 1
ATOM 737 N N . SER A 1 92 ? -24.118 1.449 30.285 1.00 94.44 92 SER A N 1
ATOM 738 C CA . SER A 1 92 ? -23.780 0.623 31.451 1.00 94.44 92 SER A CA 1
ATOM 739 C C . SER A 1 92 ? -23.491 1.481 32.687 1.00 94.44 92 SER A C 1
ATOM 741 O O . SER A 1 92 ? -23.998 1.211 33.776 1.00 94.44 92 SER A O 1
ATOM 743 N N . ASN A 1 93 ? -22.739 2.571 32.521 1.00 93.81 93 ASN A N 1
ATOM 744 C CA . ASN A 1 93 ? -22.471 3.529 33.593 1.00 93.81 93 ASN A CA 1
ATOM 745 C C . ASN A 1 93 ? -23.753 4.222 34.079 1.00 93.81 93 ASN A C 1
ATOM 747 O O . ASN A 1 93 ? -23.927 4.422 35.282 1.00 93.81 93 ASN A O 1
ATOM 751 N N . GLY A 1 94 ? -24.672 4.563 33.172 1.00 93.25 94 GLY A N 1
ATOM 752 C CA . GLY A 1 94 ? -25.992 5.095 33.515 1.00 93.25 94 GLY A CA 1
ATOM 753 C C . GLY A 1 94 ? -26.799 4.128 34.384 1.00 93.25 94 GLY A C 1
ATOM 754 O O . GLY A 1 94 ? -27.322 4.527 35.427 1.00 93.25 94 GLY A O 1
ATOM 755 N N . GLN A 1 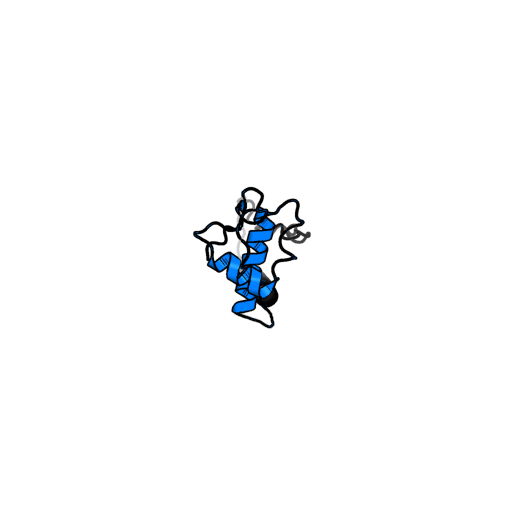95 ? -26.828 2.846 34.012 1.00 94.62 95 GLN A N 1
ATOM 756 C CA . GLN A 1 95 ? -27.498 1.794 34.784 1.00 94.62 95 GLN A CA 1
ATOM 757 C C . GLN A 1 95 ? -26.860 1.607 36.170 1.00 94.62 95 GLN A C 1
ATOM 759 O O . GLN A 1 95 ? -27.575 1.547 37.173 1.00 94.62 95 GLN A O 1
ATOM 764 N N . ILE A 1 96 ? -25.523 1.590 36.258 1.00 94.12 96 ILE A N 1
ATOM 765 C CA . ILE A 1 96 ? -24.793 1.528 37.536 1.00 94.12 96 ILE A CA 1
ATOM 766 C C . ILE A 1 96 ? -25.161 2.721 38.425 1.00 94.12 96 ILE A C 1
ATOM 768 O O . ILE A 1 96 ? -25.476 2.542 39.603 1.00 94.12 96 ILE A O 1
ATOM 772 N N . ASN A 1 97 ? -25.175 3.934 37.870 1.00 91.56 97 ASN A N 1
ATOM 773 C CA . ASN A 1 97 ? -25.534 5.147 38.605 1.00 91.56 97 ASN A CA 1
ATOM 774 C C . ASN A 1 97 ? -26.989 5.120 39.102 1.00 91.56 97 ASN A C 1
ATOM 776 O O . ASN A 1 97 ? -27.265 5.541 40.229 1.00 91.56 97 ASN A O 1
ATOM 780 N N . GLN A 1 98 ? -27.917 4.587 38.303 1.00 93.00 98 GLN A N 1
ATOM 781 C CA . GLN A 1 98 ? -29.318 4.408 38.690 1.00 93.00 98 GLN A CA 1
ATOM 782 C C . GLN A 1 98 ? -29.494 3.354 39.797 1.00 93.00 98 GLN A C 1
ATOM 784 O O . GLN A 1 98 ? -30.280 3.546 40.731 1.00 93.00 98 GLN A O 1
ATOM 789 N N . LEU A 1 99 ? -28.755 2.244 39.732 1.00 92.31 99 LEU A N 1
ATOM 790 C CA . LEU A 1 99 ? -28.754 1.236 40.793 1.00 92.31 99 LEU A CA 1
ATOM 791 C C . LEU A 1 99 ? -28.189 1.826 42.095 1.00 92.31 99 LEU A C 1
ATOM 793 O O . LEU A 1 99 ? -28.782 1.679 43.162 1.00 92.31 99 LEU A O 1
ATOM 797 N N . MET A 1 100 ? -27.075 2.554 41.997 1.00 91.19 100 MET A N 1
ATOM 798 C CA . MET A 1 100 ? -26.435 3.248 43.115 1.00 91.19 100 MET A CA 1
ATOM 799 C C . MET A 1 100 ? -27.369 4.258 43.791 1.00 91.19 100 MET A C 1
ATOM 801 O O . MET A 1 100 ? -27.405 4.325 45.020 1.00 91.19 100 MET A O 1
ATOM 805 N N . SER A 1 101 ? -28.140 5.037 43.027 1.00 88.81 101 SER A N 1
ATOM 806 C CA . SER A 1 101 ? -29.111 5.976 43.604 1.00 88.81 101 SER A CA 1
ATOM 807 C C . SER A 1 101 ? -30.257 5.247 44.312 1.00 88.81 101 SER A C 1
ATOM 809 O O . SER A 1 101 ? -30.636 5.628 45.418 1.00 88.81 101 SER A O 1
ATOM 811 N N . SER A 1 102 ? -30.744 4.145 43.736 1.00 87.38 102 SER A N 1
ATOM 812 C CA . SER A 1 102 ? -31.782 3.309 44.347 1.00 87.38 102 SER A CA 1
ATOM 813 C C . SER A 1 102 ? -31.314 2.688 45.669 1.00 87.38 102 SER A C 1
ATOM 815 O O . SER A 1 102 ? -32.040 2.741 46.660 1.00 87.38 102 SER A O 1
ATOM 817 N N . LEU A 1 103 ? -30.080 2.176 45.729 1.00 86.44 103 LEU A N 1
ATOM 818 C CA . LEU A 1 103 ? -29.485 1.635 46.959 1.00 86.44 103 LEU A CA 1
ATOM 819 C C . LEU A 1 103 ? -29.322 2.706 48.049 1.00 86.44 103 LEU A C 1
ATOM 821 O O . LEU A 1 103 ? -29.650 2.456 49.208 1.00 86.44 103 LEU A O 1
ATOM 825 N N . LYS A 1 104 ? -28.896 3.923 47.686 1.00 76.62 104 LYS A N 1
ATOM 826 C CA . LYS A 1 104 ? -28.818 5.055 48.628 1.00 76.62 104 LYS A CA 1
ATOM 827 C C . LYS A 1 104 ? -30.185 5.433 49.206 1.00 76.62 104 LYS A C 1
ATOM 829 O O . LYS A 1 104 ? -30.263 5.777 50.381 1.00 76.62 104 LYS A O 1
ATOM 834 N N . ASN A 1 105 ? -31.253 5.332 48.413 1.00 65.06 105 ASN A N 1
ATOM 835 C CA . ASN A 1 105 ? -32.615 5.630 48.862 1.00 65.06 105 ASN A CA 1
ATOM 836 C C . ASN A 1 105 ? -33.173 4.558 49.819 1.00 65.06 105 ASN A C 1
ATOM 838 O O . ASN A 1 105 ? -33.907 4.898 50.743 1.00 65.06 105 ASN A O 1
ATOM 842 N N . VAL A 1 106 ? -32.798 3.282 49.653 1.00 61.22 106 VAL A N 1
ATOM 843 C CA . VAL A 1 106 ? -33.166 2.200 50.593 1.00 61.22 106 VAL A CA 1
ATOM 844 C C . VAL A 1 106 ? -32.428 2.342 51.929 1.00 61.22 106 VAL A C 1
ATOM 846 O O . VAL A 1 106 ? -32.983 2.032 52.979 1.00 61.22 106 VAL A O 1
ATOM 849 N N . GLN A 1 107 ? -31.208 2.880 51.917 1.00 54.34 107 GLN A N 1
ATOM 850 C CA . GLN A 1 107 ? -30.403 3.082 53.124 1.00 54.34 107 GLN A CA 1
ATOM 851 C C . GLN A 1 107 ? -30.784 4.345 53.932 1.00 54.34 107 GLN A C 1
ATOM 853 O O . GLN A 1 107 ? -30.165 4.620 54.956 1.00 54.34 107 GLN A O 1
ATOM 858 N N . TYR A 1 108 ? -31.817 5.094 53.512 1.00 48.91 108 TYR A N 1
ATOM 859 C CA . TYR A 1 108 ? -32.319 6.304 54.190 1.00 48.91 108 TYR A CA 1
ATOM 860 C C . TYR A 1 108 ? -33.556 6.095 55.085 1.00 48.91 108 TYR A C 1
ATOM 862 O O . TYR A 1 108 ? -34.126 7.063 55.588 1.00 48.91 108 TYR A O 1
ATOM 870 N N . HIS A 1 109 ? -33.931 4.846 55.359 1.00 48.34 109 HIS A N 1
ATOM 871 C CA . HIS A 1 109 ? -34.891 4.502 56.410 1.00 48.34 109 HIS A CA 1
ATOM 872 C C . HIS A 1 109 ? -34.316 3.433 57.346 1.00 48.34 109 HIS A C 1
ATOM 874 O O . HIS A 1 109 ? -34.852 2.338 57.409 1.00 48.34 109 HIS A O 1
ATOM 880 N N . ASP A 1 110 ? -33.189 3.704 58.006 1.00 42.59 110 ASP A N 1
ATOM 881 C CA . ASP A 1 110 ? -33.085 3.696 59.476 1.00 42.59 110 ASP A CA 1
ATOM 882 C C . ASP A 1 110 ? -31.626 3.955 59.908 1.00 42.59 110 ASP A C 1
ATOM 884 O O . ASP A 1 110 ? -30.686 3.391 59.355 1.00 42.59 110 ASP A O 1
ATOM 888 N N . HIS A 1 111 ? -31.468 4.789 60.937 1.00 44.50 111 HIS A N 1
ATOM 889 C CA . HIS A 1 111 ? -30.251 5.048 61.726 1.00 44.50 111 HIS A CA 1
ATOM 890 C C . HIS A 1 111 ? -29.071 5.849 61.111 1.00 44.50 111 HIS A C 1
ATOM 892 O O . HIS A 1 111 ? -28.248 5.366 60.339 1.00 44.50 111 HIS A O 1
ATOM 898 N N . GLN A 1 112 ? -28.890 7.075 61.632 1.00 40.78 112 GLN A N 1
ATOM 899 C CA . GLN A 1 112 ? -27.587 7.755 61.751 1.00 40.78 112 GLN A CA 1
ATOM 900 C C . GLN A 1 112 ? -26.559 6.841 62.448 1.00 40.78 112 GLN A C 1
ATOM 902 O O . GLN A 1 112 ? -26.861 6.309 63.519 1.00 40.78 112 GLN A O 1
ATOM 907 N N . PRO A 1 113 ? -25.313 6.756 61.943 1.00 38.56 113 PRO A N 1
ATOM 908 C CA . PRO A 1 113 ? -24.211 7.368 62.695 1.00 38.56 113 PRO A CA 1
ATOM 909 C C . PRO A 1 113 ? -23.105 8.018 61.827 1.00 38.56 113 PRO A C 1
ATOM 911 O O . PRO A 1 113 ? -23.104 7.982 60.604 1.00 38.56 113 PRO A O 1
ATOM 914 N N . LYS A 1 114 ? -22.192 8.702 62.524 1.00 43.09 114 LYS A N 1
ATOM 915 C CA . LYS A 1 114 ? -21.225 9.722 62.079 1.00 43.09 114 LYS A CA 1
ATOM 916 C C . LYS A 1 114 ? -20.018 9.194 61.267 1.00 43.09 114 LYS A C 1
ATOM 918 O O . LYS A 1 114 ? -19.481 8.143 61.582 1.00 43.09 114 LYS A O 1
ATOM 923 N N . SER A 1 115 ? -19.549 10.053 60.345 1.00 44.66 115 SER A N 1
ATOM 924 C CA . SER A 1 115 ? -18.185 10.245 59.786 1.00 44.66 115 SER A CA 1
ATOM 925 C C . SER A 1 115 ? -17.388 9.054 59.232 1.00 44.66 115 SER A C 1
ATOM 927 O O . SER A 1 115 ? -16.925 8.228 60.009 1.00 44.66 115 SER A O 1
ATOM 929 N N . THR A 1 116 ? -16.986 9.112 57.953 1.00 29.33 116 THR A N 1
ATOM 930 C CA . THR A 1 116 ? -15.561 9.013 57.553 1.00 29.33 116 THR A CA 1
ATOM 931 C C . THR A 1 116 ? -15.346 9.526 56.125 1.00 29.33 116 THR A C 1
ATOM 933 O O . THR A 1 116 ? -16.150 9.286 55.231 1.00 29.33 116 THR A O 1
ATOM 936 N N . ILE A 1 117 ? -14.257 10.269 55.952 1.00 43.22 117 ILE A N 1
ATOM 937 C CA . ILE A 1 117 ? -13.738 10.826 54.701 1.00 43.22 117 ILE A CA 1
ATOM 938 C C . ILE A 1 117 ? -13.261 9.675 53.803 1.00 43.22 117 ILE A C 1
ATOM 940 O O . ILE A 1 117 ? -12.417 8.900 54.238 1.00 43.22 117 ILE A O 1
ATOM 944 N N . PHE A 1 118 ? -13.753 9.599 52.564 1.00 32.91 118 PHE A N 1
ATOM 945 C CA . PHE A 1 118 ? -13.090 8.896 51.460 1.00 32.91 118 PHE A CA 1
ATOM 946 C C . PHE A 1 118 ? -13.205 9.756 50.198 1.00 32.91 118 PHE A C 1
ATOM 948 O O . PHE A 1 118 ? -14.297 10.008 49.691 1.00 32.91 118 PHE A O 1
ATOM 955 N N . GLU A 1 119 ? -12.056 10.267 49.763 1.00 36.88 119 GLU A N 1
ATOM 956 C CA . GLU A 1 119 ? -11.880 11.113 48.588 1.00 36.88 119 GLU A CA 1
ATOM 957 C C . GLU A 1 119 ? -11.914 10.301 47.283 1.00 36.88 119 GLU A C 1
ATOM 959 O O . GLU A 1 119 ? -11.269 9.265 47.156 1.00 36.88 119 GLU A O 1
ATOM 964 N N . ASN A 1 120 ? -12.621 10.873 46.304 1.00 42.25 120 ASN A N 1
ATOM 965 C CA . ASN A 1 120 ? -12.313 10.886 44.870 1.00 42.25 120 ASN A CA 1
ATOM 966 C C . ASN A 1 120 ? -12.294 9.542 44.118 1.00 42.25 120 ASN A C 1
ATOM 968 O O . ASN A 1 120 ? -11.246 8.996 43.791 1.00 42.25 120 ASN A O 1
ATOM 972 N N . GLY A 1 121 ? -13.486 9.092 43.712 1.00 41.50 121 GLY A N 1
ATOM 973 C CA . GLY A 1 121 ? -13.699 8.031 42.717 1.00 41.50 121 GLY A CA 1
ATOM 974 C C . GLY A 1 121 ? -14.235 8.548 41.374 1.00 41.50 121 GLY A C 1
ATOM 975 O O . GLY A 1 121 ? -15.138 7.936 40.811 1.00 41.50 121 GLY A O 1
ATOM 976 N N . ASN A 1 122 ? -13.734 9.683 40.874 1.00 34.50 122 ASN A N 1
ATOM 977 C CA . ASN A 1 122 ? -14.141 10.214 39.569 1.00 34.50 122 ASN A CA 1
ATOM 978 C C . ASN A 1 122 ? -13.224 9.662 38.470 1.00 34.50 122 ASN A C 1
ATOM 980 O O . ASN A 1 122 ? -12.049 10.018 38.412 1.00 34.50 122 ASN A O 1
ATOM 984 N N . ILE A 1 123 ? -13.768 8.851 37.562 1.00 42.50 123 ILE A N 1
ATOM 985 C CA . ILE A 1 123 ? -13.151 8.644 36.249 1.00 42.50 123 ILE A CA 1
ATOM 986 C C . ILE A 1 123 ? -13.535 9.859 35.405 1.00 42.50 123 ILE A C 1
ATOM 988 O O . ILE A 1 123 ? -14.658 9.964 34.916 1.00 42.50 123 ILE A O 1
ATOM 992 N N . VAL A 1 124 ? -12.610 10.809 35.294 1.00 33.56 124 VAL A N 1
ATOM 993 C CA . VAL A 1 124 ? -12.682 11.889 34.310 1.00 33.56 124 VAL A CA 1
ATOM 994 C C . VAL A 1 124 ? -12.369 11.261 32.954 1.00 33.56 124 VAL A C 1
ATOM 996 O O . VAL A 1 124 ? -11.221 10.925 32.676 1.00 33.56 124 VAL A O 1
ATOM 999 N N . LEU A 1 125 ? -13.389 11.053 32.123 1.00 42.62 125 LEU A N 1
ATOM 1000 C CA . LEU A 1 125 ? -13.174 10.932 30.684 1.00 42.62 125 LEU A CA 1
ATOM 1001 C C . LEU A 1 125 ? -12.980 12.357 30.173 1.00 42.62 125 LEU A C 1
ATOM 1003 O O . LEU A 1 125 ? -13.923 13.138 30.122 1.00 42.62 125 LEU A O 1
ATOM 1007 N N . ASP A 1 126 ? -11.723 12.700 29.915 1.00 29.39 126 ASP A N 1
ATOM 1008 C CA . ASP A 1 126 ? -11.321 13.973 29.334 1.00 29.39 126 ASP A CA 1
ATOM 1009 C C . ASP A 1 126 ? -11.950 14.124 27.935 1.00 29.39 126 ASP A C 1
ATOM 1011 O O . ASP A 1 126 ? -11.661 13.352 27.019 1.00 29.39 126 ASP A O 1
ATOM 1015 N N . ASP A 1 127 ? -12.827 15.118 27.778 1.00 36.75 127 ASP A N 1
ATOM 1016 C CA . ASP A 1 127 ? -13.498 15.480 26.521 1.00 36.75 127 ASP A CA 1
ATOM 1017 C C . ASP A 1 127 ? -12.548 16.159 25.504 1.00 36.75 127 ASP A C 1
ATOM 1019 O O . ASP A 1 127 ? -12.985 16.658 24.467 1.00 36.75 127 ASP A O 1
ATOM 1023 N N . THR A 1 128 ? -11.233 16.155 25.748 1.00 36.59 128 THR A N 1
ATOM 1024 C CA . THR A 1 128 ? -10.243 16.837 24.895 1.00 36.59 128 THR A CA 1
ATOM 1025 C C . THR A 1 128 ? -9.763 16.010 23.689 1.00 36.59 128 THR A C 1
ATOM 1027 O O . THR A 1 128 ? -9.125 16.554 22.791 1.00 36.59 128 THR A O 1
ATOM 1030 N N . ILE A 1 129 ? -10.142 14.733 23.542 1.00 39.75 129 ILE A N 1
ATOM 1031 C CA . ILE A 1 129 ? -9.884 13.973 22.293 1.00 39.75 129 ILE A CA 1
ATOM 1032 C C . ILE A 1 129 ? -11.054 14.136 21.302 1.00 39.75 129 ILE A C 1
ATOM 1034 O O . ILE A 1 129 ? -11.584 13.171 20.760 1.00 39.75 129 ILE A O 1
ATOM 1038 N N . LEU A 1 130 ? -11.504 15.374 21.096 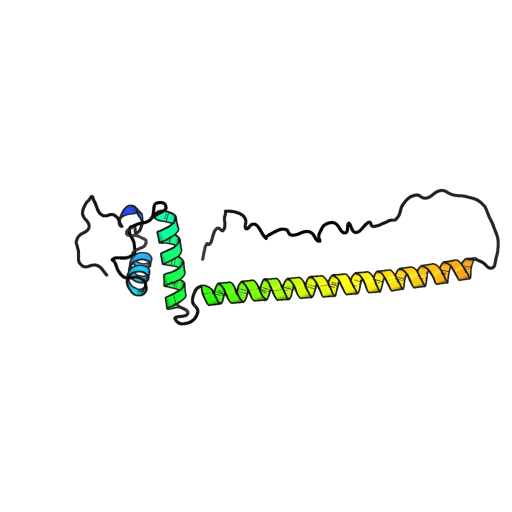1.00 47.66 130 LEU A N 1
ATOM 1039 C CA . LEU A 1 130 ? -12.468 15.744 20.047 1.00 47.66 130 LEU A CA 1
ATOM 1040 C C . LEU A 1 130 ? -11.982 16.953 19.226 1.00 47.66 130 LEU A C 1
ATOM 1042 O O . LEU A 1 130 ? -12.769 17.689 18.637 1.00 47.66 130 LEU A O 1
ATOM 1046 N N . GLY A 1 131 ? -10.669 17.172 19.182 1.00 35.97 131 GLY A N 1
ATOM 1047 C CA . GLY A 1 131 ? -10.043 18.200 18.360 1.00 35.97 131 GLY A CA 1
ATOM 1048 C C . GLY A 1 131 ? -9.055 17.571 17.395 1.00 35.97 131 GLY A C 1
ATOM 1049 O O . GLY A 1 131 ? -7.912 17.351 17.765 1.00 35.97 131 GLY A O 1
ATOM 1050 N N . SER A 1 132 ? -9.515 17.265 16.180 1.00 51.97 132 SER A N 1
ATOM 1051 C CA . SER A 1 132 ? -8.705 17.273 14.952 1.00 51.97 132 SER A CA 1
ATOM 1052 C C . SER A 1 132 ? -7.223 16.902 15.112 1.00 51.97 132 SER A C 1
ATOM 1054 O O . SER A 1 132 ? -6.360 17.769 15.009 1.00 51.97 132 SER A O 1
ATOM 1056 N N . ASN A 1 133 ? -6.916 15.618 15.274 1.00 36.66 133 ASN A N 1
ATOM 1057 C CA . ASN A 1 133 ? -5.626 15.133 14.804 1.00 36.66 133 ASN A CA 1
ATOM 1058 C C . ASN A 1 133 ? -5.860 14.555 13.416 1.00 36.66 133 ASN A C 1
ATOM 1060 O O . ASN A 1 133 ? -6.409 13.466 13.248 1.00 36.66 133 ASN A O 1
ATOM 1064 N N . LEU A 1 134 ? -5.495 15.365 12.420 1.00 40.91 134 LEU A N 1
ATOM 1065 C CA . LEU A 1 134 ? -5.078 14.881 11.115 1.00 40.91 134 LEU A CA 1
ATOM 1066 C C . LEU A 1 134 ? -4.159 13.689 11.390 1.00 40.91 134 LEU A C 1
ATOM 1068 O O . LEU A 1 134 ? -3.162 13.848 12.088 1.00 40.91 134 LEU A O 1
ATOM 1072 N N . ILE A 1 135 ? -4.562 12.493 10.967 1.00 42.84 135 ILE A N 1
ATOM 1073 C CA . ILE A 1 135 ? -3.762 11.285 11.154 1.00 42.84 135 ILE A CA 1
ATOM 1074 C C . ILE A 1 135 ? -2.450 11.525 10.407 1.00 42.84 135 ILE A C 1
ATOM 1076 O O . ILE A 1 135 ? -2.401 11.445 9.181 1.00 42.84 135 ILE A O 1
ATOM 1080 N N . GLU A 1 136 ? -1.414 11.902 11.146 1.00 30.94 136 GLU A N 1
ATOM 1081 C CA . GLU A 1 136 ? -0.061 12.027 10.637 1.00 30.94 136 GLU A CA 1
ATOM 1082 C C . GLU A 1 136 ? 0.510 10.610 10.627 1.00 30.94 136 GLU A C 1
ATOM 1084 O O . GLU A 1 136 ? 0.673 9.969 11.669 1.00 30.94 136 GLU A O 1
ATOM 1089 N N . PHE A 1 137 ? 0.675 10.063 9.423 1.00 35.34 137 PHE A N 1
ATOM 1090 C CA . PHE A 1 137 ? 1.238 8.733 9.244 1.00 35.34 137 PHE A CA 1
ATOM 1091 C C . PHE A 1 137 ? 2.712 8.756 9.676 1.00 35.34 137 PHE A C 1
ATOM 1093 O O . PHE A 1 137 ? 3.446 9.635 9.227 1.00 35.34 137 PHE A O 1
ATOM 1100 N N . PRO A 1 138 ? 3.168 7.805 10.514 1.00 35.78 138 PRO A N 1
ATOM 1101 C CA . PRO A 1 138 ? 4.585 7.655 10.823 1.00 35.78 138 PRO A CA 1
ATOM 1102 C C . PRO A 1 138 ? 5.406 7.435 9.546 1.00 35.78 138 PRO A C 1
ATOM 1104 O O . PRO A 1 138 ? 5.010 6.655 8.678 1.00 35.78 138 PRO A O 1
ATOM 1107 N N . GLU A 1 139 ? 6.562 8.091 9.466 1.00 43.34 139 GLU A N 1
ATOM 1108 C CA . GLU A 1 139 ? 7.444 8.174 8.288 1.00 43.34 139 GLU A CA 1
ATOM 1109 C C . GLU A 1 139 ? 8.146 6.864 7.880 1.00 43.34 139 GLU A C 1
ATOM 1111 O O . GLU A 1 139 ? 8.927 6.854 6.937 1.00 43.34 139 GLU A O 1
ATOM 1116 N N . GLU A 1 140 ? 7.861 5.729 8.517 1.00 39.34 140 GLU A N 1
ATOM 1117 C CA . GLU A 1 140 ? 8.529 4.465 8.192 1.00 39.34 140 GLU A CA 1
ATOM 1118 C C . GLU A 1 140 ? 7.520 3.327 8.056 1.00 39.34 140 GLU A C 1
ATOM 1120 O O . GLU A 1 140 ? 7.304 2.510 8.952 1.00 39.34 140 GLU A O 1
ATOM 1125 N N . CYS A 1 141 ? 6.891 3.256 6.885 1.00 35.00 141 CYS A N 1
ATOM 1126 C CA . CYS A 1 141 ? 6.220 2.038 6.457 1.00 35.00 141 CYS A CA 1
ATOM 1127 C C . CYS A 1 141 ? 7.246 1.111 5.789 1.00 35.00 141 CYS A C 1
ATOM 1129 O O . CYS A 1 141 ? 7.519 1.221 4.593 1.00 35.00 141 CYS A O 1
ATOM 1131 N N . SER A 1 142 ? 7.806 0.184 6.570 1.00 32.28 142 SER A N 1
ATOM 1132 C CA . SER A 1 142 ? 8.532 -0.976 6.043 1.00 32.28 142 SER A CA 1
ATOM 1133 C C . SER A 1 142 ? 7.533 -1.903 5.348 1.00 32.28 142 SER A C 1
ATOM 1135 O O . SER A 1 142 ? 6.873 -2.722 5.986 1.00 32.28 142 SER A O 1
ATOM 1137 N N . TRP A 1 143 ? 7.361 -1.730 4.038 1.00 42.59 143 TRP A N 1
ATOM 1138 C CA . TRP A 1 143 ? 6.496 -2.573 3.212 1.00 42.59 143 TRP A CA 1
ATOM 1139 C C . TRP A 1 143 ? 7.253 -3.804 2.704 1.00 42.59 143 TRP A C 1
ATOM 1141 O O . TRP A 1 143 ? 7.519 -3.918 1.508 1.00 42.59 143 TRP A O 1
ATOM 1151 N N . ASP A 1 144 ? 7.579 -4.735 3.599 1.00 34.22 144 ASP A N 1
ATOM 1152 C CA . ASP A 1 144 ? 8.001 -6.073 3.178 1.00 34.22 144 ASP A CA 1
ATOM 1153 C C . ASP A 1 144 ? 6.762 -6.868 2.742 1.00 34.22 144 ASP A C 1
ATOM 1155 O O . ASP A 1 144 ? 5.954 -7.305 3.569 1.00 34.22 144 ASP A O 1
ATOM 1159 N N . LEU A 1 145 ? 6.602 -7.022 1.424 1.00 35.22 145 LEU A N 1
ATOM 1160 C CA . LEU A 1 145 ? 5.661 -7.948 0.793 1.00 35.22 145 LEU A CA 1
ATOM 1161 C C . LEU A 1 145 ? 6.379 -8.817 -0.240 1.00 35.22 145 LEU A C 1
ATOM 1163 O O . LEU A 1 145 ? 7.059 -8.233 -1.117 1.00 35.22 145 LEU A O 1
#

Sequence (145 aa):
MLRRRCNDDCLLAPYFPLEEVESFAIVHKVYGASNVVEEREREDAVKSMVYEARGRLRDPVHASAGVVFHLQKHVQDLLEQLELTRASILESNGQINQLMSSLKNVQYHDHQPKSTIFENGNIVLDDTILGSNLIEFPEECSWDL

Radius of gyration: 30.42 Å; Cα contacts (8 Å, |Δi|>4): 42; chains: 1; bounding box: 63×27×89 Å

Secondary structure (DSSP, 8-state):
---SPPPTT-TTTTTS-GGGHHHHHHHHHHH-SSSSS--SSHHHHHHHHHHHHHHHHH-TTTHHHHHHHHHHHHHHHHHHHHHHHHHHHHHHHHHHHHHHHHHHHHTTSS----------------TTTTS-------S------

Foldseek 3Di:
DDPDDDDPPRQCPVQQDPVNVVLVVLLCVPPNDPPQHDDPCSNVSSVVSSQQSVQCVVPVPQRVVVVVVVVVVVVVVVVVVVVVVVVVVVVVVVVVVVVVVVVVVVVPPDDDDDDDDDDDPDPDPDPPVPDDDPPDDPPDDPPDD

pLDDT: mean 74.06, std 22.64, range [29.33, 97.31]